Protein AF-A0A9E3KBE8-F1 (afdb_monomer_lite)

Sequence (107 aa):
HWTSHYEWYAHKRLALKGGMDPKIIEDIRDRRTPHFDDPKGQMIYDVSKSLHEGHGLSKTLYEEAEKVLTVRGLVEIIGLCGYYTMVSMTLNTFEFDLPEGEVSELA

pLDDT: mean 97.07, std 2.29, range [81.81, 98.69]

Radius of gyration: 14.71 Å; chains: 1; bounding box: 36×23×41 Å

Structure (mmCIF, N/CA/C/O backbone):
data_AF-A0A9E3KBE8-F1
#
_entry.id   AF-A0A9E3KBE8-F1
#
loop_
_atom_site.group_PDB
_atom_site.id
_atom_site.type_symbol
_atom_site.label_atom_id
_atom_site.label_alt_id
_atom_site.label_comp_id
_atom_site.label_asym_id
_atom_site.label_entity_id
_atom_site.label_seq_id
_atom_site.pdbx_PDB_ins_code
_atom_site.Cartn_x
_atom_site.Cartn_y
_atom_site.Cartn_z
_atom_site.occupancy
_atom_site.B_iso_or_equiv
_atom_site.auth_seq_id
_atom_site.auth_comp_id
_atom_site.auth_asym_id
_atom_site.auth_atom_id
_atom_site.pdbx_PDB_model_num
ATOM 1 N N . HIS A 1 1 ? 3.421 6.204 -2.976 1.00 81.81 1 HIS A N 1
ATOM 2 C CA . HIS A 1 1 ? 4.419 6.783 -2.052 1.00 81.81 1 HIS A CA 1
ATOM 3 C C . HIS A 1 1 ? 5.817 6.772 -2.679 1.00 81.81 1 HIS A C 1
ATOM 5 O O . HIS A 1 1 ? 6.224 7.826 -3.139 1.00 81.81 1 HIS A O 1
ATOM 11 N N . TRP A 1 2 ? 6.497 5.623 -2.811 1.00 94.56 2 TRP A N 1
ATOM 12 C CA . TRP A 1 2 ? 7.884 5.555 -3.319 1.00 94.56 2 TRP A CA 1
ATOM 13 C C . TRP A 1 2 ? 8.064 5.587 -4.846 1.00 94.56 2 TRP A C 1
ATOM 15 O O . TRP A 1 2 ? 9.174 5.818 -5.296 1.00 94.56 2 TRP A O 1
ATOM 25 N N . THR A 1 3 ? 7.014 5.340 -5.639 1.00 95.44 3 THR A N 1
ATOM 26 C CA . THR A 1 3 ? 7.120 5.174 -7.106 1.00 95.44 3 THR A CA 1
ATOM 27 C C . THR A 1 3 ? 8.196 4.140 -7.481 1.00 95.44 3 THR A C 1
ATOM 29 O O . THR A 1 3 ? 9.138 4.434 -8.202 1.00 95.44 3 THR A O 1
ATOM 32 N N . SER A 1 4 ? 8.107 2.921 -6.934 1.00 97.31 4 SER A N 1
ATOM 33 C CA . SER A 1 4 ? 9.013 1.836 -7.326 1.00 97.31 4 SER A CA 1
ATOM 34 C C . SER A 1 4 ? 8.451 1.081 -8.524 1.00 97.31 4 SER A C 1
ATOM 36 O O . SER A 1 4 ? 7.458 0.360 -8.407 1.00 97.31 4 SER A O 1
ATOM 38 N N . HIS A 1 5 ? 9.060 1.294 -9.693 1.00 97.19 5 HIS A N 1
ATOM 39 C CA . HIS A 1 5 ? 8.559 0.779 -10.968 1.00 97.19 5 HIS A CA 1
ATOM 40 C C . HIS A 1 5 ? 8.557 -0.755 -11.006 1.00 97.19 5 HIS A C 1
ATOM 42 O O . HIS A 1 5 ? 7.561 -1.352 -11.418 1.00 97.19 5 HIS A O 1
ATOM 48 N N . TYR A 1 6 ? 9.629 -1.389 -10.521 1.00 97.06 6 TYR A N 1
ATOM 49 C CA . TYR A 1 6 ? 9.741 -2.847 -10.483 1.00 97.06 6 TYR A CA 1
ATOM 50 C C . TYR A 1 6 ? 8.733 -3.483 -9.517 1.00 97.06 6 TYR A C 1
ATOM 52 O O . TYR A 1 6 ? 8.033 -4.423 -9.895 1.00 97.06 6 TYR A O 1
ATOM 60 N N . GLU A 1 7 ? 8.596 -2.940 -8.302 1.00 97.12 7 GLU A N 1
ATOM 61 C CA . GLU A 1 7 ? 7.598 -3.408 -7.328 1.00 97.12 7 GLU A CA 1
ATOM 62 C C . GLU A 1 7 ? 6.182 -3.287 -7.881 1.00 97.12 7 GLU A C 1
ATOM 64 O O . GLU A 1 7 ? 5.394 -4.227 -7.778 1.00 97.12 7 GLU A O 1
ATOM 69 N N . TRP A 1 8 ? 5.864 -2.162 -8.528 1.00 97.75 8 TRP A N 1
ATOM 70 C CA . TRP A 1 8 ? 4.566 -1.979 -9.167 1.00 97.75 8 TRP A CA 1
ATOM 71 C C . TRP A 1 8 ? 4.303 -3.043 -10.231 1.00 97.75 8 TRP A C 1
ATOM 73 O O . TRP A 1 8 ? 3.270 -3.713 -10.183 1.00 97.75 8 TRP A O 1
ATOM 83 N N . TYR A 1 9 ? 5.248 -3.244 -11.152 1.00 97.19 9 TYR A N 1
ATOM 84 C CA . TYR A 1 9 ? 5.156 -4.273 -12.187 1.00 97.19 9 TYR A CA 1
ATOM 85 C C . TYR A 1 9 ? 4.941 -5.673 -11.583 1.00 97.19 9 TYR A C 1
ATOM 87 O O . TYR A 1 9 ? 4.024 -6.401 -11.983 1.00 97.19 9 TYR A O 1
ATOM 95 N N . ALA A 1 10 ? 5.747 -6.051 -10.588 1.00 96.56 10 ALA A N 1
ATOM 96 C CA . ALA A 1 10 ? 5.682 -7.368 -9.969 1.00 96.56 10 ALA A CA 1
ATOM 97 C C . ALA A 1 10 ? 4.365 -7.574 -9.202 1.00 96.56 10 ALA A C 1
ATOM 99 O O . ALA A 1 10 ? 3.651 -8.557 -9.437 1.00 96.56 10 ALA A O 1
ATOM 100 N N . HIS A 1 11 ? 4.005 -6.639 -8.322 1.00 97.50 11 HIS A N 1
ATOM 101 C CA . HIS A 1 11 ? 2.864 -6.789 -7.421 1.00 97.50 11 HIS A CA 1
ATOM 102 C C . HIS A 1 11 ? 1.517 -6.532 -8.089 1.00 97.50 11 HIS A C 1
ATOM 104 O O . HIS A 1 11 ? 0.551 -7.200 -7.720 1.00 97.50 11 HIS A O 1
ATOM 110 N N . LYS A 1 12 ? 1.431 -5.679 -9.121 1.00 97.69 12 LYS A N 1
ATOM 111 C CA . LYS A 1 12 ? 0.207 -5.548 -9.932 1.00 97.69 12 LYS A CA 1
ATOM 112 C C . LYS A 1 12 ? -0.206 -6.902 -10.514 1.00 97.69 12 LYS A C 1
ATOM 114 O O . LYS A 1 12 ? -1.369 -7.293 -10.422 1.00 97.69 12 LYS A O 1
ATOM 119 N N . ARG A 1 13 ? 0.747 -7.646 -11.086 1.00 97.19 13 ARG A N 1
ATOM 120 C CA . ARG A 1 13 ? 0.495 -8.970 -11.686 1.00 97.19 13 ARG A CA 1
ATOM 121 C C . ARG A 1 13 ? 0.020 -9.982 -10.646 1.00 97.19 13 ARG A C 1
ATOM 123 O O . ARG A 1 13 ? -0.899 -10.754 -10.916 1.00 97.19 13 ARG A O 1
ATOM 130 N N . LEU A 1 14 ? 0.621 -9.966 -9.456 1.00 98.00 14 LEU A N 1
ATOM 131 C CA . LEU A 1 14 ? 0.210 -10.830 -8.348 1.00 98.00 14 LEU A CA 1
ATOM 132 C C . LEU A 1 14 ? -1.176 -10.456 -7.809 1.00 98.00 14 LEU A C 1
ATOM 134 O O . LEU A 1 14 ? -1.976 -11.355 -7.565 1.00 98.00 14 LEU A O 1
ATOM 138 N N . ALA A 1 15 ? -1.484 -9.163 -7.687 1.00 97.19 15 ALA A N 1
ATOM 139 C CA . ALA A 1 15 ? -2.795 -8.681 -7.261 1.00 97.19 15 ALA A CA 1
ATOM 140 C C . ALA A 1 15 ? -3.897 -9.124 -8.236 1.00 97.19 15 ALA A C 1
ATOM 142 O O . ALA A 1 15 ? -4.891 -9.708 -7.807 1.00 97.19 15 ALA A O 1
ATOM 143 N N . LEU A 1 16 ? -3.685 -8.944 -9.546 1.00 97.94 16 LEU A N 1
ATOM 144 C CA . LEU A 1 16 ? -4.612 -9.415 -10.583 1.00 97.94 16 LEU A CA 1
ATOM 145 C C . LEU A 1 16 ? -4.802 -10.936 -10.530 1.00 97.94 16 LEU A C 1
ATOM 147 O O . LEU A 1 16 ? -5.929 -11.425 -10.556 1.00 97.94 16 LEU A O 1
ATOM 151 N N . LYS A 1 17 ? -3.711 -11.702 -10.395 1.00 97.75 17 LYS A N 1
ATOM 152 C CA . LYS A 1 17 ? -3.778 -13.166 -10.250 1.00 97.75 17 LYS A CA 1
ATOM 153 C C . LYS A 1 17 ? -4.529 -13.593 -8.983 1.00 97.75 17 LYS A C 1
ATOM 155 O O . LYS A 1 17 ? -5.172 -14.638 -8.983 1.00 97.75 17 LYS A O 1
ATOM 160 N N . GLY A 1 18 ? -4.436 -12.799 -7.918 1.00 96.56 18 GLY A N 1
ATOM 161 C CA . GLY A 1 18 ? -5.165 -12.987 -6.665 1.00 96.56 18 GLY A CA 1
ATOM 162 C C . GLY A 1 18 ? -6.641 -12.584 -6.724 1.00 96.56 18 GLY A C 1
ATOM 163 O O . GLY A 1 18 ? -7.333 -12.755 -5.727 1.00 96.56 18 GLY A O 1
ATOM 164 N N . GLY A 1 19 ? -7.126 -12.072 -7.861 1.00 96.38 19 GLY A N 1
ATOM 165 C CA . GLY A 1 19 ? -8.519 -11.661 -8.040 1.00 96.38 19 GLY A CA 1
ATOM 166 C C . GLY A 1 19 ? -8.839 -10.261 -7.516 1.00 96.38 19 GLY A C 1
ATOM 167 O O . GLY A 1 19 ? -10.009 -9.961 -7.303 1.00 96.38 19 GLY A O 1
ATOM 168 N N . MET A 1 20 ? -7.830 -9.409 -7.298 1.00 97.00 20 MET A N 1
ATOM 169 C CA . MET A 1 20 ? -8.060 -8.002 -6.962 1.00 97.00 20 MET A CA 1
ATOM 170 C C . MET A 1 20 ? -8.806 -7.301 -8.103 1.00 97.00 20 MET A C 1
ATOM 172 O O . MET A 1 20 ? -8.451 -7.479 -9.270 1.00 97.00 20 MET A O 1
ATOM 176 N N . ASP A 1 21 ? -9.792 -6.471 -7.759 1.00 97.69 21 ASP A N 1
ATOM 177 C CA . ASP A 1 21 ? -10.504 -5.645 -8.733 1.00 97.69 21 ASP A CA 1
ATOM 178 C C . ASP A 1 21 ? -9.508 -4.712 -9.458 1.00 97.69 21 ASP A C 1
ATOM 180 O O . ASP A 1 21 ? -8.812 -3.924 -8.801 1.00 97.69 21 ASP A O 1
ATOM 184 N N . PRO A 1 22 ? -9.422 -4.763 -10.802 1.00 97.88 22 PRO A N 1
ATOM 185 C CA . PRO A 1 22 ? -8.589 -3.849 -11.578 1.00 97.88 22 PRO A CA 1
ATOM 186 C C . PRO A 1 22 ? -8.834 -2.372 -11.255 1.00 97.88 22 PRO A C 1
ATOM 188 O O . PRO A 1 22 ? -7.889 -1.584 -11.278 1.00 97.88 22 PRO A O 1
ATOM 191 N N . LYS A 1 23 ? -10.065 -1.995 -10.891 1.00 98.00 23 LYS A N 1
ATOM 192 C CA . LYS A 1 23 ? -10.412 -0.616 -10.551 1.00 98.00 23 LYS A CA 1
ATOM 193 C C . LYS A 1 23 ? -9.683 -0.120 -9.300 1.00 98.00 23 LYS A C 1
ATOM 195 O O . LYS A 1 23 ? -9.205 1.013 -9.282 1.00 98.00 23 LYS A O 1
ATOM 200 N N . ILE A 1 24 ? -9.529 -0.978 -8.291 1.00 98.38 24 ILE A N 1
ATOM 201 C CA . ILE A 1 24 ? -8.764 -0.674 -7.072 1.00 98.38 24 ILE A CA 1
ATOM 202 C C . ILE A 1 24 ? -7.293 -0.440 -7.423 1.00 98.38 24 ILE A C 1
ATOM 204 O O . ILE A 1 24 ? -6.681 0.517 -6.949 1.00 98.38 24 ILE A O 1
ATOM 208 N N . ILE A 1 25 ? -6.728 -1.291 -8.283 1.00 97.88 25 ILE A N 1
ATOM 209 C CA . ILE A 1 25 ? -5.339 -1.165 -8.741 1.00 97.88 25 ILE A CA 1
ATOM 210 C C . ILE A 1 25 ? -5.145 0.161 -9.486 1.00 97.88 25 ILE A C 1
ATOM 212 O O . ILE A 1 25 ? -4.190 0.882 -9.205 1.00 97.88 25 ILE A O 1
ATOM 216 N N . GLU A 1 26 ? -6.047 0.505 -1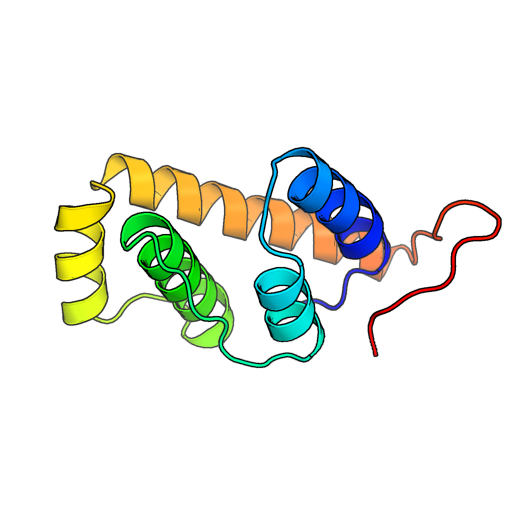0.405 1.00 97.81 26 GLU A N 1
ATOM 217 C CA . GLU A 1 26 ? -6.009 1.777 -11.134 1.00 97.81 26 GLU A CA 1
ATOM 218 C C . GLU A 1 26 ? -6.124 2.985 -10.203 1.00 97.81 26 GLU A C 1
ATOM 220 O O . GLU A 1 26 ? -5.383 3.954 -10.354 1.00 97.81 26 GLU A O 1
ATOM 225 N N . ASP A 1 27 ? -7.017 2.939 -9.216 1.00 98.12 27 ASP A N 1
ATOM 226 C CA . ASP A 1 27 ? -7.161 4.028 -8.253 1.00 98.12 27 ASP A CA 1
ATOM 227 C C . ASP A 1 27 ? -5.881 4.221 -7.434 1.00 98.12 27 ASP A C 1
ATOM 229 O O . ASP A 1 27 ? -5.415 5.353 -7.308 1.00 98.12 27 ASP A O 1
ATOM 233 N N . ILE A 1 28 ? -5.239 3.138 -6.982 1.00 97.00 28 ILE A N 1
ATOM 234 C CA . ILE A 1 28 ? -3.941 3.209 -6.292 1.00 97.00 28 ILE A CA 1
ATOM 235 C C . ILE A 1 28 ? -2.849 3.762 -7.220 1.00 97.00 28 ILE A C 1
ATOM 237 O O . ILE A 1 28 ? -2.078 4.629 -6.795 1.00 97.00 28 ILE A O 1
ATOM 241 N N . ARG A 1 29 ? -2.791 3.302 -8.480 1.00 96.88 29 ARG A N 1
ATOM 242 C CA . ARG A 1 29 ? -1.832 3.776 -9.496 1.00 96.88 29 ARG A CA 1
ATOM 243 C C . ARG A 1 29 ? -1.921 5.287 -9.666 1.00 96.88 29 ARG A C 1
ATOM 245 O O . ARG A 1 29 ? -0.916 5.990 -9.607 1.00 96.88 29 ARG A O 1
ATOM 252 N N . ASP A 1 30 ? -3.149 5.771 -9.824 1.00 96.62 30 ASP A N 1
ATOM 253 C CA . ASP A 1 30 ? -3.467 7.168 -10.104 1.00 96.62 30 ASP A CA 1
ATOM 254 C C . ASP A 1 30 ? -3.493 8.026 -8.824 1.00 96.62 30 ASP A C 1
ATOM 256 O O . ASP A 1 30 ? -3.905 9.187 -8.859 1.00 96.62 30 ASP A O 1
ATOM 260 N N . ARG A 1 31 ? -3.079 7.465 -7.677 1.00 94.62 31 ARG A N 1
ATOM 261 C CA . ARG A 1 31 ? -3.080 8.117 -6.355 1.00 94.62 31 ARG A CA 1
ATOM 262 C C . ARG A 1 31 ? -4.460 8.623 -5.913 1.00 94.62 31 ARG A C 1
ATOM 264 O O . ARG A 1 31 ? -4.566 9.590 -5.157 1.00 94.62 31 ARG A O 1
ATOM 271 N N . ARG A 1 32 ? -5.523 7.959 -6.358 1.00 96.56 32 ARG A N 1
ATOM 272 C CA . ARG A 1 32 ? -6.895 8.144 -5.875 1.00 96.56 32 ARG A CA 1
ATOM 273 C C . ARG A 1 32 ? -7.143 7.235 -4.674 1.00 96.56 32 ARG A C 1
ATOM 275 O O . ARG A 1 32 ? -6.440 6.250 -4.464 1.00 96.56 32 ARG A O 1
ATOM 282 N N . THR A 1 33 ? -8.142 7.576 -3.867 1.00 96.19 33 THR A N 1
ATOM 283 C CA . THR A 1 33 ? -8.607 6.689 -2.795 1.00 96.19 33 THR A CA 1
ATOM 284 C C . THR A 1 33 ? -9.479 5.594 -3.423 1.00 96.19 33 THR A C 1
ATOM 286 O O . THR A 1 33 ? -10.548 5.935 -3.932 1.00 96.19 33 THR A O 1
ATOM 289 N N . PRO A 1 34 ? -9.047 4.319 -3.431 1.00 97.69 34 PRO A N 1
ATOM 290 C CA . PRO A 1 34 ? -9.857 3.203 -3.899 1.00 97.69 34 PRO A CA 1
ATOM 291 C C . PRO A 1 34 ? -11.011 2.918 -2.932 1.00 97.69 34 PRO A C 1
ATOM 293 O O . PRO A 1 34 ? -10.942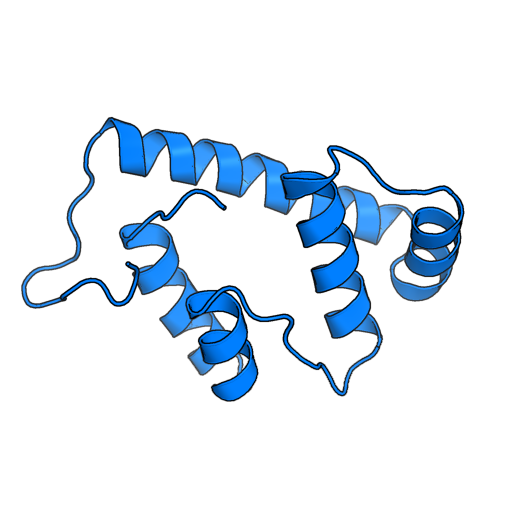 3.238 -1.742 1.00 97.69 34 PRO A O 1
ATOM 296 N N . HIS A 1 35 ? -12.043 2.261 -3.448 1.00 96.62 35 HIS A N 1
ATOM 297 C CA . HIS A 1 35 ? -13.133 1.705 -2.655 1.00 96.62 35 HIS A CA 1
ATOM 298 C C . HIS A 1 35 ? -13.011 0.182 -2.591 1.00 96.62 35 HIS A C 1
ATOM 300 O O . HIS A 1 35 ? -12.787 -0.454 -3.620 1.00 96.62 35 HIS A O 1
ATOM 306 N N . PHE A 1 36 ? -13.180 -0.392 -1.401 1.00 97.38 36 PHE A N 1
ATOM 307 C CA . PHE A 1 36 ? -13.247 -1.838 -1.203 1.00 97.38 36 PHE A CA 1
ATOM 308 C C . PHE A 1 36 ? -14.628 -2.231 -0.673 1.00 97.38 36 PHE A C 1
ATOM 310 O O . PHE A 1 36 ? -15.076 -1.689 0.337 1.00 97.38 36 PHE A O 1
ATOM 317 N N . ASP A 1 37 ? -15.251 -3.232 -1.297 1.00 94.81 37 ASP A N 1
ATOM 318 C CA . ASP A 1 37 ? -16.488 -3.834 -0.779 1.00 94.81 37 ASP A CA 1
ATOM 319 C C . ASP A 1 37 ? -16.237 -4.628 0.516 1.00 94.81 37 ASP A C 1
ATOM 321 O O . ASP A 1 37 ? -17.113 -4.730 1.374 1.00 94.81 37 ASP A O 1
ATOM 325 N N . ASP A 1 38 ? -15.031 -5.191 0.668 1.00 95.56 38 ASP A N 1
ATOM 326 C CA . ASP A 1 38 ? -14.591 -5.869 1.888 1.00 95.56 38 ASP A CA 1
ATOM 327 C C . ASP A 1 38 ? -14.118 -4.839 2.933 1.00 95.56 38 ASP A C 1
ATOM 329 O O . ASP A 1 38 ? -13.077 -4.198 2.730 1.00 95.56 38 ASP A O 1
ATOM 333 N N . PRO A 1 39 ? -14.799 -4.721 4.093 1.00 95.94 39 PRO A N 1
ATOM 334 C CA . PRO A 1 39 ? -14.387 -3.812 5.161 1.00 95.94 39 PRO A CA 1
ATOM 335 C C . PRO A 1 39 ? -12.967 -4.082 5.667 1.00 95.94 39 PRO A C 1
ATOM 337 O O . PRO A 1 39 ? -12.278 -3.159 6.109 1.00 95.94 39 PRO A O 1
ATOM 340 N N . LYS A 1 40 ? -12.504 -5.337 5.602 1.00 97.50 40 LYS A N 1
ATOM 341 C CA . LYS A 1 40 ? -11.139 -5.689 5.994 1.00 97.50 40 LYS A CA 1
ATOM 342 C C . LYS A 1 40 ? -10.122 -5.133 4.999 1.00 97.50 40 LYS A C 1
ATOM 344 O O . LYS A 1 40 ? -9.116 -4.566 5.422 1.00 97.50 40 LYS A O 1
ATOM 349 N N . GLY A 1 41 ? -10.400 -5.256 3.700 1.00 97.44 41 GLY A N 1
ATOM 350 C CA . GLY A 1 41 ? -9.605 -4.657 2.627 1.00 97.44 41 GLY A CA 1
ATOM 351 C C . GLY A 1 41 ? -9.504 -3.136 2.756 1.00 97.44 41 GLY A C 1
ATOM 352 O O . GLY A 1 41 ? -8.395 -2.599 2.736 1.00 97.44 41 GLY A O 1
ATOM 353 N N . GLN A 1 42 ? -10.636 -2.463 2.996 1.00 98.25 42 GLN A N 1
ATOM 354 C CA . GLN A 1 42 ? -10.668 -1.014 3.229 1.00 98.25 42 GLN A CA 1
ATOM 355 C C . GLN A 1 42 ? -9.776 -0.622 4.415 1.00 98.25 42 GLN A C 1
ATOM 357 O O . GLN A 1 42 ? -8.914 0.245 4.284 1.00 98.25 42 GLN A O 1
ATOM 362 N N . MET A 1 43 ? -9.910 -1.321 5.547 1.00 98.62 43 MET A N 1
ATOM 363 C CA . MET A 1 43 ? -9.124 -1.029 6.746 1.00 98.62 43 MET A CA 1
ATOM 364 C C . MET A 1 43 ? -7.617 -1.255 6.536 1.00 98.62 43 MET A C 1
ATOM 366 O O . MET A 1 43 ? -6.801 -0.469 7.016 1.00 98.62 43 MET A O 1
ATOM 370 N N . ILE A 1 44 ? -7.221 -2.296 5.791 1.00 98.44 44 ILE A N 1
ATOM 371 C CA . ILE A 1 44 ? -5.809 -2.528 5.438 1.00 98.44 44 ILE A CA 1
ATOM 372 C C . ILE A 1 44 ? -5.256 -1.349 4.630 1.00 98.44 44 ILE A C 1
ATOM 374 O O . ILE A 1 44 ? -4.145 -0.888 4.911 1.00 98.44 44 ILE A O 1
ATOM 378 N N . TYR A 1 45 ? -6.017 -0.848 3.653 1.00 98.38 45 TYR A N 1
ATOM 379 C CA . TYR A 1 45 ? -5.612 0.313 2.864 1.00 98.38 45 TYR A CA 1
ATOM 380 C C . TYR A 1 45 ? -5.467 1.564 3.740 1.00 98.38 45 TYR A C 1
ATOM 382 O O . TYR A 1 45 ? -4.423 2.218 3.690 1.00 98.38 45 TYR A O 1
ATOM 390 N N . ASP A 1 46 ? -6.461 1.862 4.579 1.00 98.38 46 ASP A N 1
ATOM 391 C CA . ASP A 1 46 ? -6.478 3.072 5.408 1.00 98.38 46 ASP A CA 1
ATOM 392 C C . ASP A 1 46 ? -5.316 3.091 6.413 1.00 98.38 46 ASP A C 1
ATOM 394 O O . ASP A 1 46 ? -4.613 4.099 6.543 1.00 98.38 46 ASP A O 1
ATOM 398 N N . VAL A 1 47 ? -5.043 1.951 7.061 1.00 98.69 47 VAL A N 1
ATOM 399 C CA . VAL A 1 47 ? -3.877 1.780 7.941 1.00 98.69 47 VAL A CA 1
ATOM 400 C C . VAL A 1 47 ? -2.576 1.967 7.162 1.00 98.69 47 VAL A C 1
ATOM 402 O O . VAL A 1 47 ? -1.721 2.745 7.587 1.00 98.69 47 VAL A O 1
ATOM 405 N N . SER A 1 48 ? -2.422 1.301 6.013 1.00 98.44 48 SER A N 1
ATOM 406 C CA . SER A 1 48 ? -1.196 1.387 5.203 1.00 98.44 48 SER A CA 1
ATOM 407 C C . SER A 1 48 ? -0.928 2.820 4.738 1.00 98.44 48 SER A C 1
ATOM 409 O O . SER A 1 48 ? 0.198 3.313 4.830 1.00 98.44 48 SER A O 1
ATOM 411 N N . LYS A 1 49 ? -1.973 3.528 4.293 1.00 97.88 49 LYS A N 1
ATOM 412 C CA . LYS A 1 49 ? -1.891 4.935 3.893 1.00 97.88 49 LYS A CA 1
ATOM 413 C C . LYS A 1 49 ? -1.502 5.829 5.070 1.00 97.88 49 LYS A C 1
ATOM 415 O O . LYS A 1 49 ? -0.577 6.628 4.939 1.00 97.88 49 LYS A O 1
ATOM 420 N N . SER A 1 50 ? -2.147 5.662 6.226 1.00 98.06 50 SER A N 1
ATOM 421 C CA . SER A 1 50 ? -1.845 6.441 7.434 1.00 98.06 50 SER A CA 1
ATOM 422 C C . SER A 1 50 ? -0.406 6.229 7.915 1.00 98.06 50 SER A C 1
ATOM 424 O O . SER A 1 50 ? 0.256 7.186 8.308 1.00 98.06 50 SER A O 1
ATOM 426 N N . LEU A 1 51 ? 0.126 5.006 7.830 1.00 98.19 51 LEU A N 1
ATOM 427 C CA . LEU A 1 51 ? 1.527 4.728 8.164 1.00 98.19 51 LEU A CA 1
ATOM 428 C C . LEU A 1 51 ? 2.503 5.455 7.227 1.00 98.19 51 LEU A C 1
ATOM 430 O O . LEU A 1 51 ? 3.472 6.045 7.703 1.00 98.19 51 LEU A O 1
ATOM 434 N N . HIS A 1 52 ? 2.252 5.443 5.916 1.00 97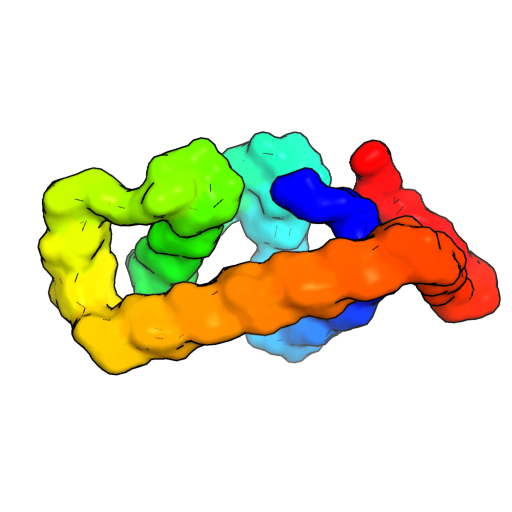.00 52 HIS A N 1
ATOM 435 C CA . HIS A 1 52 ? 3.151 6.060 4.936 1.00 97.00 52 HIS A CA 1
ATOM 436 C C . HIS A 1 52 ? 3.033 7.586 4.839 1.00 97.00 52 HIS A C 1
ATOM 438 O O . HIS A 1 52 ? 4.026 8.243 4.543 1.00 97.00 52 HIS A O 1
ATOM 444 N N . GLU A 1 53 ? 1.844 8.154 5.036 1.00 95.31 53 GLU A N 1
ATOM 445 C CA . GLU A 1 53 ? 1.594 9.593 4.843 1.00 95.31 53 GLU A CA 1
ATOM 446 C C . GLU A 1 53 ? 1.436 10.348 6.167 1.00 95.31 53 GLU A C 1
ATOM 448 O O . GLU A 1 53 ? 1.855 11.498 6.281 1.00 95.31 53 GLU A O 1
ATOM 453 N N . GLY A 1 54 ? 0.839 9.705 7.171 1.00 95.25 54 GLY A N 1
ATOM 454 C CA . GLY A 1 54 ? 0.604 10.269 8.502 1.00 95.25 54 GLY A CA 1
ATOM 455 C C . GLY A 1 54 ? 1.637 9.858 9.554 1.00 95.25 54 GLY A C 1
ATOM 456 O O . GLY A 1 54 ? 1.584 10.363 10.673 1.00 95.25 54 GLY A O 1
ATOM 457 N N . HIS A 1 55 ? 2.564 8.952 9.217 1.00 95.38 55 HIS A N 1
ATOM 458 C CA . HIS A 1 55 ? 3.610 8.426 10.107 1.00 95.38 55 HIS A CA 1
ATOM 459 C C . HIS A 1 55 ? 3.080 7.818 11.417 1.00 95.38 55 HIS A C 1
ATOM 461 O O . HIS A 1 55 ? 3.741 7.853 12.456 1.00 95.38 55 HIS A O 1
ATOM 467 N N . GLY A 1 56 ? 1.872 7.261 11.376 1.00 95.50 56 GLY A N 1
ATOM 468 C CA . GLY A 1 56 ? 1.191 6.715 12.541 1.00 95.50 56 GLY A CA 1
ATOM 469 C C . GLY A 1 56 ? -0.309 6.627 12.311 1.00 95.50 56 GLY A C 1
ATOM 470 O O . GLY A 1 56 ? -0.801 6.948 11.231 1.00 95.50 56 GLY A O 1
ATOM 471 N N . LEU A 1 57 ? -1.043 6.168 13.320 1.00 98.44 57 LEU A N 1
ATOM 472 C CA . LEU A 1 57 ? -2.503 6.083 13.289 1.00 98.44 57 LEU A CA 1
ATOM 473 C C . LEU A 1 57 ? -3.082 7.085 14.289 1.00 98.44 57 LEU A C 1
ATOM 475 O O . LEU A 1 57 ? -2.543 7.271 15.382 1.00 98.44 57 LEU A O 1
ATOM 479 N N . SER A 1 58 ? -4.213 7.700 13.940 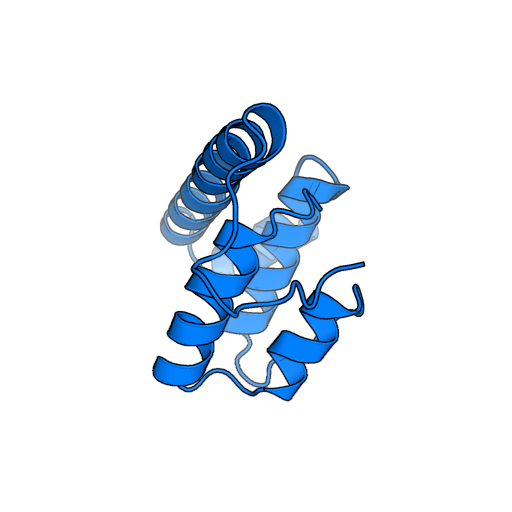1.00 98.38 58 SER A N 1
ATOM 480 C CA . SER A 1 58 ? -5.033 8.386 14.938 1.00 98.38 58 SER A CA 1
ATOM 481 C C . SER A 1 58 ? -5.596 7.366 15.934 1.00 98.38 58 SER A C 1
ATOM 483 O O . SER A 1 58 ? -5.729 6.182 15.620 1.00 98.38 58 SER A O 1
ATOM 485 N N . LYS A 1 59 ? -5.974 7.821 17.133 1.00 98.44 59 LYS A N 1
ATOM 486 C CA . LYS A 1 59 ? -6.598 6.947 18.137 1.00 98.44 59 LYS A CA 1
ATOM 487 C C . LYS A 1 59 ? -7.844 6.244 17.583 1.00 98.44 59 LYS A C 1
ATOM 489 O O . LYS A 1 59 ? -7.981 5.040 17.750 1.00 98.44 59 LYS A O 1
ATOM 494 N N . THR A 1 60 ? -8.707 6.986 16.888 1.00 98.56 60 THR A N 1
ATOM 495 C CA . THR A 1 60 ? -9.929 6.448 16.275 1.00 98.56 60 THR A CA 1
ATOM 496 C C . THR A 1 60 ? -9.612 5.363 15.248 1.00 98.56 60 THR A C 1
ATOM 498 O O . THR A 1 60 ? -10.170 4.275 15.338 1.00 98.56 60 THR A O 1
ATOM 501 N N . LEU A 1 61 ? -8.658 5.610 14.340 1.00 98.56 61 LEU A N 1
ATOM 502 C CA . LEU A 1 61 ? -8.273 4.624 13.328 1.00 98.56 61 LEU A CA 1
ATOM 503 C C . LEU A 1 61 ? -7.653 3.375 13.965 1.00 98.56 61 LEU A C 1
ATOM 505 O O . LEU A 1 61 ? -7.956 2.266 13.544 1.00 98.56 61 LEU A O 1
ATOM 509 N N . TYR A 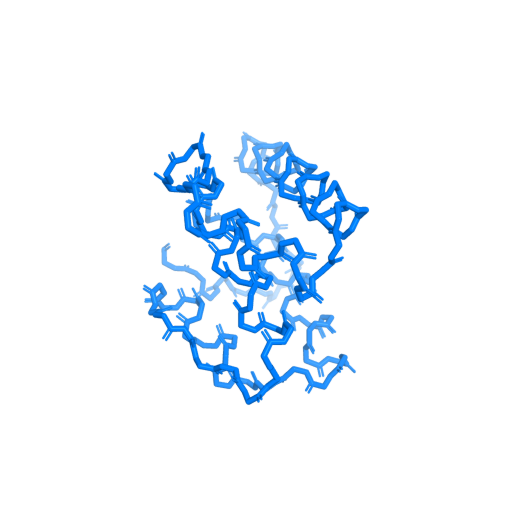1 62 ? -6.818 3.534 14.995 1.00 98.69 62 TYR A N 1
ATOM 510 C CA . TYR A 1 62 ? -6.258 2.398 15.729 1.00 98.69 62 TYR A CA 1
ATOM 511 C C . TYR A 1 62 ? -7.357 1.536 16.371 1.00 98.69 62 TYR A C 1
ATOM 513 O O . TYR A 1 62 ? -7.355 0.319 16.197 1.00 98.69 62 TYR A O 1
ATOM 521 N N . GLU A 1 63 ? -8.313 2.150 17.074 1.00 98.62 63 GLU A N 1
ATOM 522 C CA . GLU A 1 63 ? -9.397 1.429 17.758 1.00 98.62 63 GLU A CA 1
ATOM 523 C C . GLU A 1 63 ? -10.337 0.707 16.779 1.00 98.62 63 GLU A C 1
ATOM 525 O O . GLU A 1 63 ? -10.844 -0.376 17.080 1.00 98.62 63 GLU A O 1
ATOM 530 N N . GLU A 1 64 ? -10.591 1.292 15.609 1.00 98.56 64 GLU A N 1
ATOM 531 C CA . GLU A 1 64 ? -11.370 0.657 14.542 1.00 98.56 64 GLU A CA 1
ATOM 532 C C . GLU A 1 64 ? -10.584 -0.477 13.876 1.00 98.56 64 GLU A C 1
ATOM 534 O O . GLU A 1 64 ? -11.110 -1.580 13.702 1.00 98.56 64 GLU A O 1
ATOM 539 N N . ALA A 1 65 ? -9.305 -0.247 13.581 1.00 98.62 65 ALA A N 1
ATOM 540 C CA . ALA A 1 65 ? -8.431 -1.245 12.985 1.00 98.62 65 ALA A CA 1
ATOM 541 C C . ALA A 1 65 ? -8.226 -2.453 13.901 1.00 98.62 65 ALA A C 1
ATOM 543 O O . ALA A 1 65 ? -8.272 -3.584 13.429 1.00 98.62 65 ALA A O 1
ATOM 544 N N . GLU A 1 66 ? -8.066 -2.255 15.210 1.00 98.56 66 GLU A N 1
ATOM 545 C CA . GLU A 1 66 ? -7.933 -3.354 16.168 1.00 98.56 66 GLU A CA 1
ATOM 546 C C . GLU A 1 66 ? -9.176 -4.258 16.171 1.00 98.56 66 GLU A C 1
ATOM 548 O O . GLU A 1 66 ? -9.044 -5.482 16.210 1.00 98.56 66 GLU A O 1
ATOM 553 N N . LYS A 1 67 ? -10.382 -3.691 16.047 1.00 98.44 67 LYS A N 1
ATOM 554 C CA . LYS A 1 67 ? -11.629 -4.474 15.980 1.00 98.44 67 LYS A CA 1
ATOM 555 C C . LYS A 1 67 ? -11.732 -5.307 14.701 1.00 98.44 67 LYS A C 1
ATOM 557 O O . LYS A 1 67 ? -12.229 -6.429 14.751 1.00 98.44 67 LYS A O 1
ATOM 562 N N . VAL A 1 68 ? -11.284 -4.765 13.568 1.00 98.31 68 VAL A N 1
ATOM 563 C CA . VAL A 1 68 ? -11.404 -5.412 12.247 1.00 98.31 68 VAL A CA 1
ATOM 564 C C . VAL A 1 68 ? -10.247 -6.379 11.969 1.00 98.31 68 VAL A C 1
ATOM 566 O O . VAL A 1 68 ? -10.440 -7.441 11.375 1.00 98.31 68 VAL A O 1
ATOM 569 N N . LEU A 1 69 ? -9.033 -6.021 12.388 1.00 98.25 69 LEU A N 1
ATOM 570 C CA . LEU A 1 69 ? -7.784 -6.684 12.004 1.00 98.25 69 LEU A CA 1
ATOM 571 C C . LEU A 1 69 ? -7.090 -7.401 13.157 1.00 98.25 69 LEU A C 1
ATOM 573 O O . LEU A 1 69 ? -6.245 -8.258 12.895 1.00 98.25 69 LEU A O 1
ATOM 577 N N . THR A 1 70 ? -7.450 -7.098 14.408 1.00 98.56 70 THR A N 1
ATOM 578 C CA . THR A 1 70 ? -6.706 -7.450 15.630 1.00 98.56 70 THR A CA 1
ATOM 579 C C . THR A 1 70 ? -5.339 -6.768 15.724 1.00 98.56 70 THR A C 1
ATOM 581 O O . THR A 1 70 ? -4.756 -6.336 14.729 1.00 98.56 70 THR A O 1
ATOM 584 N N . VAL A 1 71 ? -4.767 -6.740 16.932 1.00 98.50 71 VAL A N 1
ATOM 585 C CA . VAL A 1 71 ? -3.385 -6.276 17.153 1.00 98.50 71 VAL A CA 1
ATOM 586 C C . VAL A 1 71 ? -2.385 -7.068 16.308 1.00 98.50 71 VAL A C 1
ATOM 588 O O . VAL A 1 71 ? -1.445 -6.497 15.762 1.00 98.50 71 VAL A O 1
ATOM 591 N N . ARG A 1 72 ? -2.593 -8.381 16.145 1.00 98.50 72 ARG A N 1
ATOM 592 C CA . ARG A 1 72 ? -1.716 -9.212 15.312 1.00 98.50 72 ARG A CA 1
ATOM 593 C C . ARG A 1 72 ? -1.745 -8.765 13.850 1.00 98.50 72 ARG A C 1
ATOM 595 O O . ARG A 1 72 ? -0.685 -8.624 13.251 1.00 98.50 72 ARG A O 1
ATOM 602 N N . GLY A 1 73 ? -2.932 -8.519 13.295 1.00 98.38 73 GLY A N 1
ATOM 603 C CA . GLY A 1 73 ? -3.063 -8.041 11.918 1.00 98.38 73 GLY A CA 1
ATOM 604 C C . GLY A 1 73 ? -2.409 -6.674 11.720 1.00 98.38 73 GLY A C 1
ATOM 605 O O . GLY A 1 73 ? -1.734 -6.463 10.717 1.00 98.38 73 GLY A O 1
ATOM 606 N N . LEU A 1 74 ? -2.517 -5.775 12.705 1.00 98.69 74 LEU A N 1
ATOM 607 C CA . LEU A 1 74 ? -1.800 -4.494 12.690 1.00 98.69 74 LEU A CA 1
ATOM 608 C C . LEU A 1 74 ? -0.276 -4.680 12.639 1.00 98.69 74 LEU A C 1
ATOM 610 O O . LEU A 1 74 ? 0.386 -4.030 11.833 1.00 98.69 74 LEU A O 1
ATOM 614 N N . VAL A 1 75 ? 0.283 -5.586 13.447 1.00 98.56 75 VAL A N 1
ATOM 615 C CA . VAL A 1 75 ? 1.725 -5.897 13.422 1.00 98.56 75 VAL A CA 1
ATOM 616 C C . VAL A 1 75 ? 2.155 -6.437 12.054 1.00 98.56 75 VAL A C 1
ATOM 618 O O . VAL A 1 75 ? 3.187 -6.017 11.531 1.00 98.56 75 VAL A O 1
ATOM 621 N N . GLU A 1 76 ? 1.362 -7.328 11.454 1.00 98.50 76 GLU A N 1
ATOM 622 C CA . GLU A 1 76 ? 1.640 -7.885 10.122 1.00 98.50 76 GLU A CA 1
ATOM 623 C C . GLU A 1 76 ? 1.639 -6.786 9.039 1.00 98.50 76 GLU A C 1
ATOM 625 O O . GLU A 1 76 ? 2.564 -6.729 8.227 1.00 98.50 76 GLU A O 1
ATOM 630 N N . ILE A 1 77 ? 0.675 -5.858 9.068 1.00 98.50 77 ILE A N 1
ATOM 631 C CA . ILE A 1 77 ? 0.605 -4.729 8.122 1.00 98.50 77 ILE A CA 1
ATOM 632 C C . ILE A 1 77 ? 1.788 -3.774 8.304 1.00 98.50 77 ILE A C 1
ATOM 634 O O . ILE A 1 77 ? 2.427 -3.408 7.320 1.00 98.50 77 ILE A O 1
ATOM 638 N N . ILE A 1 78 ? 2.125 -3.408 9.546 1.00 98.56 78 ILE A N 1
ATOM 639 C CA . ILE A 1 78 ? 3.289 -2.555 9.842 1.00 98.56 78 ILE A CA 1
ATOM 640 C C . ILE A 1 78 ? 4.568 -3.195 9.292 1.00 98.56 78 ILE A C 1
ATOM 642 O O . ILE A 1 78 ? 5.373 -2.517 8.648 1.00 98.56 78 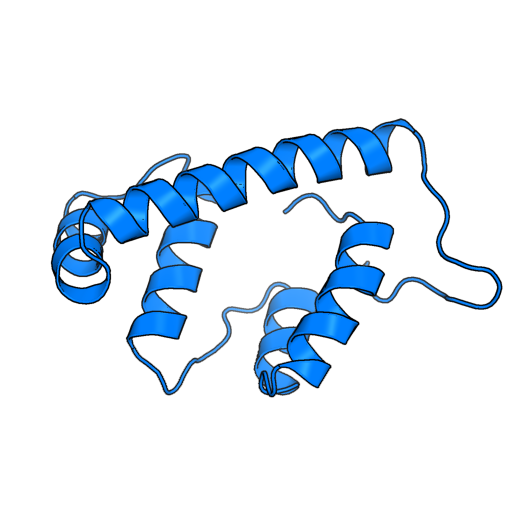ILE A O 1
ATOM 646 N N . GLY A 1 79 ? 4.734 -4.504 9.504 1.00 98.62 79 GLY A N 1
ATOM 647 C CA . GLY A 1 79 ? 5.861 -5.267 8.975 1.00 98.62 79 GLY A CA 1
ATOM 648 C C . GLY A 1 79 ? 5.938 -5.215 7.449 1.00 98.62 79 GLY A C 1
ATOM 649 O O . GLY A 1 79 ? 7.006 -4.933 6.907 1.00 98.62 79 GLY A O 1
ATOM 650 N N . LEU A 1 80 ? 4.813 -5.420 6.754 1.00 98.19 80 LEU A N 1
ATOM 651 C CA . LEU A 1 80 ? 4.747 -5.349 5.290 1.00 98.19 80 LEU A CA 1
ATOM 652 C C . LEU A 1 80 ? 5.058 -3.938 4.766 1.00 98.19 80 LEU A C 1
ATOM 654 O O . LEU A 1 80 ? 5.893 -3.797 3.873 1.00 98.19 80 LEU A O 1
ATOM 658 N N . CYS A 1 81 ? 4.458 -2.895 5.344 1.00 98.31 81 CYS A N 1
ATOM 659 C CA . CYS A 1 81 ? 4.725 -1.502 4.974 1.00 98.31 81 CYS A CA 1
ATOM 660 C C . CYS A 1 81 ? 6.206 -1.135 5.143 1.00 98.31 81 CYS A C 1
ATOM 662 O O . CYS A 1 81 ? 6.801 -0.517 4.255 1.00 98.31 81 CYS A O 1
ATOM 664 N N . GLY A 1 82 ? 6.814 -1.524 6.268 1.00 98.25 82 GLY A N 1
ATOM 665 C CA . GLY A 1 82 ? 8.231 -1.276 6.537 1.00 98.25 82 GLY A CA 1
ATOM 666 C C . GLY A 1 82 ? 9.148 -2.052 5.591 1.00 98.25 82 GLY A C 1
ATOM 667 O O . GLY A 1 82 ? 10.060 -1.474 4.999 1.00 98.25 82 GLY A O 1
ATOM 668 N N . TYR A 1 83 ? 8.875 -3.343 5.392 1.00 98.62 83 TYR A N 1
ATOM 669 C CA . TYR A 1 83 ? 9.668 -4.199 4.512 1.00 98.62 83 TYR A CA 1
ATOM 670 C C . TYR A 1 83 ? 9.652 -3.700 3.063 1.00 98.62 83 TYR A C 1
ATOM 672 O O . TYR A 1 83 ? 10.713 -3.469 2.487 1.00 98.62 83 TYR A O 1
ATOM 680 N N . TYR A 1 84 ? 8.473 -3.440 2.492 1.00 98.12 84 TYR A N 1
ATOM 681 C CA . TYR A 1 84 ? 8.377 -2.959 1.111 1.00 98.12 84 TYR A CA 1
ATOM 682 C C . TYR A 1 84 ? 8.807 -1.499 0.945 1.00 98.12 84 TYR A C 1
ATOM 684 O O . TYR A 1 84 ? 9.205 -1.109 -0.151 1.00 98.12 84 TYR A O 1
ATOM 692 N N . THR A 1 85 ? 8.817 -0.702 2.019 1.00 98.00 85 THR A N 1
ATOM 693 C CA . THR A 1 85 ? 9.515 0.594 2.021 1.00 98.00 85 THR A CA 1
ATOM 694 C C . THR A 1 85 ? 11.010 0.400 1.819 1.00 98.00 85 THR A C 1
ATOM 696 O O . THR A 1 85 ? 11.574 0.998 0.907 1.00 98.00 85 THR A O 1
ATOM 699 N N . MET A 1 86 ? 11.645 -0.468 2.611 1.00 98.50 86 MET A N 1
ATOM 700 C CA . MET A 1 86 ? 13.070 -0.772 2.463 1.00 98.50 86 MET A CA 1
ATOM 701 C C . MET A 1 86 ? 13.381 -1.311 1.059 1.00 98.50 86 MET A C 1
ATOM 703 O O . MET A 1 86 ? 14.305 -0.821 0.415 1.00 98.50 86 MET A O 1
ATOM 707 N N . VAL A 1 87 ? 12.587 -2.264 0.558 1.00 98.44 87 VAL A N 1
ATOM 708 C CA . VAL A 1 87 ? 12.763 -2.826 -0.792 1.00 98.44 87 VAL A CA 1
ATOM 709 C C . VAL A 1 87 ? 12.602 -1.750 -1.872 1.00 98.44 87 VAL A C 1
ATOM 711 O O . VAL A 1 87 ? 13.462 -1.632 -2.744 1.00 98.44 87 VAL A O 1
ATOM 714 N N . SER A 1 88 ? 11.569 -0.905 -1.781 1.00 98.31 88 SER A N 1
ATOM 715 C CA . SER A 1 88 ? 11.362 0.208 -2.721 1.00 98.31 88 SER A CA 1
ATOM 716 C C . SER A 1 88 ? 12.536 1.184 -2.715 1.00 98.31 88 SER A C 1
ATOM 718 O O . SER A 1 88 ? 12.990 1.602 -3.777 1.00 98.31 88 SER A O 1
ATOM 720 N N . MET A 1 89 ? 13.058 1.530 -1.531 1.00 98.25 89 MET A N 1
ATOM 721 C CA . MET A 1 89 ? 14.248 2.376 -1.413 1.00 98.25 89 MET A CA 1
ATOM 722 C C . MET A 1 89 ? 15.443 1.743 -2.127 1.00 98.25 89 MET A C 1
ATOM 724 O O . MET A 1 89 ? 16.119 2.428 -2.892 1.00 98.25 89 MET A O 1
ATOM 728 N N . THR A 1 90 ? 15.693 0.448 -1.910 1.00 98.50 90 THR A N 1
ATOM 729 C CA . THR A 1 90 ? 16.776 -0.289 -2.574 1.00 98.50 90 THR A CA 1
ATOM 730 C C . THR A 1 90 ? 16.631 -0.254 -4.094 1.00 98.50 90 THR A C 1
ATOM 732 O O . THR A 1 90 ? 17.556 0.181 -4.776 1.00 98.50 90 THR A O 1
ATOM 735 N N . LEU A 1 91 ? 15.479 -0.662 -4.628 1.00 98.00 91 LEU A N 1
ATOM 736 C CA . LEU A 1 91 ? 15.264 -0.765 -6.075 1.00 98.00 91 LEU A CA 1
ATOM 737 C C . LEU A 1 91 ? 15.346 0.591 -6.774 1.00 98.00 91 LEU A C 1
ATOM 739 O O . LEU A 1 91 ? 15.940 0.689 -7.843 1.00 98.00 91 LEU A O 1
ATOM 743 N N . ASN A 1 92 ? 14.809 1.640 -6.152 1.00 97.56 92 ASN A N 1
ATOM 744 C CA . ASN A 1 92 ? 14.865 2.983 -6.721 1.00 97.56 92 ASN A CA 1
ATOM 745 C C . ASN A 1 92 ? 16.281 3.563 -6.679 1.00 97.56 92 ASN A C 1
ATOM 747 O O . ASN A 1 92 ? 16.707 4.192 -7.638 1.00 97.56 92 ASN A O 1
ATOM 751 N N . THR A 1 93 ? 17.016 3.351 -5.581 1.00 98.25 93 THR A N 1
ATOM 752 C CA . THR A 1 93 ? 18.387 3.872 -5.422 1.00 98.25 93 THR A CA 1
ATOM 753 C C . THR A 1 93 ? 19.345 3.256 -6.432 1.00 98.25 93 THR A C 1
ATOM 755 O O . THR A 1 93 ? 20.244 3.931 -6.923 1.00 98.25 93 THR A O 1
ATOM 758 N N . PHE A 1 94 ? 19.164 1.968 -6.719 1.00 97.62 94 PHE A N 1
ATOM 759 C CA . PHE A 1 94 ? 19.993 1.237 -7.671 1.00 97.62 94 PHE A CA 1
ATOM 760 C C . PHE A 1 94 ? 19.394 1.184 -9.078 1.00 97.62 94 PHE A C 1
ATOM 762 O O . PHE A 1 94 ? 19.887 0.407 -9.888 1.00 97.62 94 PHE A O 1
ATOM 769 N N . GLU A 1 95 ? 18.356 1.985 -9.351 1.00 94.12 95 GLU A N 1
ATOM 770 C CA . GLU A 1 95 ? 17.731 2.134 -10.672 1.00 94.12 95 GLU A CA 1
ATOM 771 C C . GLU A 1 95 ? 17.438 0.779 -11.336 1.00 94.12 95 GLU A C 1
ATOM 773 O O . GLU A 1 95 ? 17.793 0.529 -12.483 1.00 94.12 95 GLU A O 1
ATOM 778 N N . PHE A 1 96 ? 16.828 -0.136 -10.577 1.00 95.38 96 PHE A N 1
ATOM 779 C CA . PHE A 1 96 ? 16.584 -1.491 -11.059 1.00 95.38 96 PHE A CA 1
ATOM 780 C C . PHE A 1 96 ? 15.577 -1.480 -12.218 1.00 95.38 96 PHE A C 1
ATOM 782 O O . PHE A 1 96 ? 14.420 -1.085 -12.042 1.00 95.38 96 PHE A O 1
ATOM 789 N N . ASP A 1 97 ? 16.023 -1.937 -13.388 1.00 94.50 97 ASP A N 1
ATOM 790 C CA . ASP A 1 97 ? 15.221 -1.931 -14.607 1.00 94.50 97 ASP A CA 1
ATOM 791 C C . ASP A 1 97 ? 14.030 -2.894 -14.543 1.00 94.50 97 ASP A C 1
ATOM 793 O O . ASP A 1 97 ? 14.028 -3.923 -13.856 1.00 94.50 97 ASP A O 1
ATOM 797 N N . LEU A 1 98 ? 13.004 -2.570 -15.329 1.00 97.06 98 LEU A N 1
ATOM 798 C CA . LEU A 1 98 ? 11.938 -3.513 -15.642 1.00 97.06 98 LEU A CA 1
ATOM 799 C C . LEU A 1 98 ? 12.461 -4.637 -16.555 1.00 97.06 98 LEU A C 1
ATOM 801 O O . LEU A 1 98 ? 13.441 -4.441 -17.277 1.00 97.06 98 LEU A O 1
ATOM 805 N N . PRO A 1 99 ? 11.806 -5.815 -16.570 1.00 95.88 99 PRO A N 1
ATOM 806 C CA . PRO A 1 99 ? 12.113 -6.849 -17.555 1.00 95.88 99 PRO A CA 1
ATOM 807 C C . PRO A 1 99 ? 12.039 -6.332 -18.997 1.00 95.88 99 PRO A C 1
ATOM 809 O O . PRO A 1 99 ? 11.258 -5.434 -19.309 1.00 95.88 99 PRO A O 1
ATOM 812 N N . GLU A 1 100 ? 12.837 -6.924 -19.887 1.00 95.81 100 GLU A N 1
ATOM 813 C CA . GLU A 1 100 ? 12.921 -6.508 -21.289 1.00 95.81 100 GLU A CA 1
ATOM 814 C C . GLU A 1 100 ? 11.537 -6.462 -21.961 1.00 95.81 100 GLU A C 1
ATOM 816 O O . GLU A 1 100 ? 10.771 -7.425 -21.913 1.00 95.81 100 GLU A O 1
ATOM 821 N N . GLY A 1 101 ? 11.231 -5.329 -22.601 1.00 94.44 101 GLY A N 1
ATOM 822 C CA . GLY A 1 101 ? 9.962 -5.086 -23.291 1.00 94.44 101 GLY A CA 1
ATOM 823 C C . GLY A 1 101 ? 8.851 -4.493 -22.419 1.00 94.44 101 GLY A C 1
ATOM 824 O O . GLY A 1 101 ? 7.834 -4.067 -22.966 1.00 94.44 101 GLY A O 1
ATOM 825 N N . GLU A 1 102 ? 9.037 -4.411 -21.101 1.00 96.38 102 GLU A N 1
ATOM 826 C CA . GLU A 1 102 ? 8.076 -3.783 -20.193 1.00 96.38 102 GLU A CA 1
ATOM 827 C C . GLU A 1 102 ? 8.297 -2.266 -20.095 1.00 96.38 102 GLU A C 1
ATOM 829 O O . GLU A 1 102 ? 9.424 -1.769 -20.098 1.00 96.38 102 GLU A O 1
ATOM 834 N N . VAL A 1 103 ? 7.201 -1.515 -19.973 1.00 94.19 103 VAL A N 1
ATOM 835 C CA . VAL A 1 103 ? 7.209 -0.054 -19.802 1.00 94.19 103 VAL A CA 1
ATOM 836 C C . VAL A 1 103 ? 6.511 0.284 -18.496 1.00 94.19 103 VAL A C 1
ATOM 838 O O . VAL A 1 103 ? 5.500 -0.329 -18.150 1.00 94.19 103 VAL A O 1
ATOM 841 N N . SER A 1 104 ? 7.034 1.263 -17.755 1.00 93.88 104 SER A N 1
ATOM 842 C CA . SER A 1 104 ? 6.394 1.634 -16.500 1.00 93.88 104 SER A CA 1
ATOM 843 C C . SER A 1 104 ? 5.020 2.260 -16.719 1.00 93.88 104 SER A C 1
ATOM 845 O O . SER A 1 104 ? 4.824 3.102 -17.589 1.00 93.88 104 SER A O 1
ATOM 847 N N . GLU A 1 105 ? 4.080 1.868 -15.865 1.00 93.88 105 GLU A N 1
ATOM 848 C CA . GLU A 1 105 ? 2.740 2.450 -15.787 1.00 93.88 105 GLU A CA 1
ATOM 849 C C . GLU A 1 105 ? 2.639 3.579 -14.756 1.00 93.88 105 GLU A C 1
ATOM 851 O O . GLU A 1 105 ? 1.584 4.199 -14.622 1.00 93.88 105 GLU A O 1
ATOM 856 N N . LEU A 1 106 ? 3.697 3.795 -13.972 1.00 93.44 106 LEU A N 1
ATOM 857 C CA . LEU A 1 106 ? 3.746 4.857 -12.978 1.00 93.44 106 LEU A CA 1
ATOM 858 C C . LEU A 1 106 ? 4.302 6.138 -13.596 1.00 93.44 106 LEU A C 1
ATOM 860 O O . LEU A 1 106 ? 5.235 6.086 -14.396 1.00 93.44 106 LEU A O 1
ATOM 864 N N . ALA A 1 107 ? 3.726 7.266 -13.177 1.00 85.81 107 ALA A N 1
ATOM 865 C CA . ALA A 1 107 ? 4.220 8.609 -13.464 1.00 85.81 107 ALA A CA 1
ATOM 866 C C . ALA A 1 107 ? 5.315 9.045 -12.482 1.00 85.81 107 ALA A C 1
ATOM 868 O O . ALA A 1 107 ? 5.277 8.597 -11.305 1.00 85.81 107 ALA A O 1
#

Secondary structure (DSSP, 8-state):
----HHHHHHHHHHHHHTT--HHHHHHHHTT-----SSHHHHHHHHHHHHHHHSSS--HHHHHHHHHHHHHHHHHHHHHHHHHHHHHHHHHHHTTPPPPTT------

Foldseek 3Di:
DLPQQQCLVVVVVVCVVVVHDVQQNVCVQVVHQDDDPDPLVNLLVVLLCCCVPVVHDDPVSVVVSCVNQNPVSSVVSVVVSVVVVVVSCVCVVVVPDDPPPDDGPHD